Protein AF-A0A420DH86-F1 (afdb_monomer_lite)

Radius of gyration: 37.73 Å; chains: 1; bounding box: 94×90×72 Å

Organism: NCBI:txid74349

Secondary structure (DSSP, 8-state):
--HHHHHHHHHHHHHHHHHHHHHHHHHS----HHHHHHHHHHHHHHHHHHHHHHHTT--GGGHHHHHHHHHHHTPPP-TTSHHHHHHHHHHHHHHHHHHHHHHHHHTT--SSPPHHHHHHHHHHHHTS---------PPPPPPPPPPPPPPP-------

Foldseek 3Di:
DDPVLLVQLLVQLLVVLLVVLVVCVVPVPDDDPVVLVVVLVVLVVVLVVLVVCVVVVNLVVCPCSSVVSCVVVVHDDDCPDPVVSVSSVVRSVSVSVSSVVSSCVSVVHDPDDDVVVVVVVVVVVVPDDDPPPPPPPDDDDDDDDDDDDDDDDDDDDDD

Sequence (159 aa):
MPPEVMTQILINYARLDIEAADQLRARTGPRTREAAEVALTIEAAARASLRDSIFLCDMTPTLTPIRDTADRLGIALNEAEDDFALLTGKMIRLIIELSEEKVRRAKAIFTENQPYLSAALLENQASYPTPEVSLSTAPAPQPPIAPPAKRKHSRRTYR

Structure (mmCIF, N/CA/C/O backbone):
data_AF-A0A420DH86-F1
#
_entry.id   AF-A0A420DH86-F1
#
loop_
_atom_site.group_PDB
_atom_site.id
_atom_site.type_symbol
_atom_site.label_atom_id
_atom_site.label_alt_id
_atom_site.label_comp_id
_atom_site.label_asym_id
_atom_site.label_entity_id
_atom_site.label_seq_id
_atom_site.pdbx_PDB_ins_code
_atom_site.Cartn_x
_atom_site.Cartn_y
_atom_site.Cartn_z
_atom_site.occupancy
_atom_site.B_iso_or_equiv
_atom_site.auth_seq_id
_atom_site.auth_comp_id
_atom_site.auth_asym_id
_atom_site.auth_atom_id
_atom_site.pdbx_PDB_model_num
ATOM 1 N N . MET A 1 1 ? 9.288 0.422 -22.281 1.00 90.31 1 MET A N 1
ATOM 2 C CA . MET A 1 1 ? 7.978 0.027 -21.712 1.00 90.31 1 MET A CA 1
ATOM 3 C C . MET A 1 1 ? 6.939 1.134 -21.903 1.00 90.31 1 MET A C 1
ATOM 5 O O . MET A 1 1 ? 7.186 2.256 -21.478 1.00 90.31 1 MET A O 1
ATOM 9 N N . PRO A 1 2 ? 5.759 0.856 -22.490 1.00 91.69 2 PRO A N 1
ATOM 10 C CA . PRO A 1 2 ? 4.722 1.875 -22.677 1.00 91.69 2 PRO A CA 1
ATOM 11 C C . PRO A 1 2 ? 4.202 2.472 -21.348 1.00 91.69 2 PRO A C 1
ATOM 13 O O . PRO A 1 2 ? 4.036 1.727 -20.373 1.00 91.69 2 PRO A O 1
ATOM 16 N N . PRO A 1 3 ? 3.884 3.781 -21.282 1.00 92.75 3 PRO A N 1
ATOM 17 C CA . PRO A 1 3 ? 3.372 4.435 -20.071 1.00 92.75 3 PRO A CA 1
ATOM 18 C C . PRO A 1 3 ? 2.099 3.803 -19.488 1.00 92.75 3 PRO A C 1
ATOM 20 O O . PRO A 1 3 ? 1.899 3.799 -18.268 1.00 92.75 3 PRO A O 1
ATOM 23 N N . GLU A 1 4 ? 1.247 3.242 -20.342 1.00 95.06 4 GLU A N 1
ATOM 24 C CA . GLU A 1 4 ? 0.003 2.574 -19.964 1.00 95.06 4 GLU A CA 1
ATOM 25 C C . GLU A 1 4 ? 0.285 1.288 -19.181 1.00 95.06 4 GLU A C 1
ATOM 27 O O . GLU A 1 4 ? -0.377 1.022 -18.181 1.00 95.06 4 GLU A O 1
ATOM 32 N N . VAL A 1 5 ? 1.309 0.527 -19.584 1.00 95.62 5 VAL A N 1
ATOM 33 C CA . VAL A 1 5 ? 1.733 -0.715 -18.916 1.00 95.62 5 VAL A CA 1
ATOM 34 C C . VAL A 1 5 ? 2.253 -0.408 -17.512 1.00 95.62 5 VAL A C 1
ATOM 36 O O . VAL A 1 5 ? 1.819 -1.018 -16.536 1.00 95.62 5 VAL A O 1
ATOM 39 N N . MET A 1 6 ? 3.113 0.606 -17.387 1.00 96.94 6 MET A N 1
ATOM 40 C CA . MET A 1 6 ? 3.605 1.083 -16.091 1.00 96.94 6 MET A CA 1
ATOM 41 C C . MET A 1 6 ? 2.448 1.523 -15.180 1.00 96.94 6 MET A C 1
ATOM 43 O O . MET A 1 6 ? 2.409 1.168 -14.003 1.00 96.94 6 MET A O 1
ATOM 47 N N . THR A 1 7 ? 1.477 2.259 -15.728 1.00 97.75 7 THR A N 1
ATOM 48 C CA . THR A 1 7 ? 0.280 2.695 -14.991 1.00 97.75 7 THR A CA 1
ATOM 49 C C . THR A 1 7 ? -0.555 1.508 -14.515 1.00 97.75 7 THR A C 1
ATOM 51 O O . THR A 1 7 ? -0.989 1.489 -13.363 1.00 97.75 7 THR A O 1
ATOM 54 N N . GLN A 1 8 ? -0.750 0.495 -15.363 1.00 97.75 8 GLN A N 1
ATOM 55 C CA . GLN A 1 8 ? -1.472 -0.720 -14.992 1.00 97.75 8 GLN A CA 1
ATOM 56 C C . GLN A 1 8 ? -0.781 -1.463 -13.848 1.00 97.75 8 GLN A C 1
ATOM 58 O O . GLN A 1 8 ? -1.460 -1.841 -12.895 1.00 97.75 8 GLN A O 1
ATOM 63 N N . ILE A 1 9 ? 0.543 -1.630 -13.898 1.00 98.19 9 ILE A N 1
ATOM 64 C CA . ILE A 1 9 ? 1.306 -2.276 -12.819 1.00 98.19 9 ILE A CA 1
ATOM 65 C C . ILE A 1 9 ? 1.122 -1.505 -11.506 1.00 98.19 9 ILE A C 1
ATOM 67 O O . ILE A 1 9 ? 0.716 -2.084 -10.502 1.00 98.19 9 ILE A O 1
ATOM 71 N N . LEU A 1 10 ? 1.346 -0.189 -11.514 1.00 98.62 10 LEU A N 1
ATOM 72 C CA . LEU A 1 10 ? 1.265 0.641 -10.307 1.00 98.62 10 LEU A CA 1
ATOM 73 C C . LEU A 1 10 ? -0.144 0.637 -9.687 1.00 98.62 10 LEU A C 1
ATOM 75 O O . LEU A 1 10 ? -0.286 0.440 -8.481 1.00 98.62 10 LEU A O 1
ATOM 79 N N . ILE A 1 11 ? -1.197 0.799 -10.497 1.00 98.50 11 ILE A N 1
ATOM 80 C CA . ILE A 1 11 ? -2.585 0.798 -10.004 1.00 98.50 11 ILE A CA 1
ATOM 81 C C . ILE A 1 11 ? -2.976 -0.573 -9.449 1.00 98.50 11 ILE A C 1
ATOM 83 O O . ILE A 1 11 ? -3.619 -0.641 -8.400 1.00 98.50 11 ILE A O 1
ATOM 87 N N . ASN A 1 12 ? -2.620 -1.664 -10.133 1.00 98.50 12 ASN A N 1
ATOM 88 C CA . ASN A 1 12 ? -2.968 -3.003 -9.662 1.00 98.50 12 ASN A CA 1
ATOM 89 C C . ASN A 1 12 ? -2.224 -3.353 -8.375 1.00 98.50 12 ASN A C 1
ATOM 91 O O . ASN A 1 12 ? -2.857 -3.850 -7.448 1.00 98.50 12 ASN A O 1
ATOM 95 N N . TYR A 1 13 ? -0.934 -3.021 -8.274 1.00 98.62 13 TYR A N 1
ATOM 96 C CA . TYR A 1 13 ? -0.187 -3.191 -7.031 1.00 98.62 13 TYR A CA 1
ATOM 97 C C . TYR A 1 13 ? -0.847 -2.431 -5.870 1.00 98.62 13 TYR A C 1
ATOM 99 O O . TYR A 1 13 ? -1.126 -3.020 -4.829 1.00 98.62 13 TYR A O 1
ATOM 107 N N . ALA A 1 14 ? -1.182 -1.150 -6.071 1.00 98.44 14 ALA A N 1
ATOM 108 C CA . ALA A 1 14 ? -1.838 -0.330 -5.052 1.00 98.44 14 ALA A CA 1
ATOM 109 C C . ALA A 1 14 ? -3.177 -0.914 -4.584 1.00 98.44 14 ALA A C 1
ATOM 111 O O . ALA A 1 14 ? -3.438 -0.991 -3.384 1.00 98.44 14 ALA A O 1
ATOM 112 N N . ARG A 1 15 ? -4.021 -1.349 -5.527 1.00 97.75 15 ARG A N 1
ATOM 113 C CA . ARG A 1 15 ? -5.310 -1.979 -5.213 1.00 97.75 15 ARG A CA 1
ATOM 114 C C . ARG A 1 15 ? -5.125 -3.253 -4.397 1.00 97.75 15 ARG A C 1
ATOM 116 O O . ARG A 1 15 ? -5.788 -3.408 -3.376 1.00 97.75 15 ARG A O 1
ATOM 123 N N . LEU A 1 16 ? -4.210 -4.123 -4.828 1.00 97.38 16 LEU A N 1
ATOM 124 C CA . LEU A 1 16 ? -3.929 -5.386 -4.152 1.00 97.38 16 LEU A CA 1
ATOM 125 C C . LEU A 1 16 ? -3.377 -5.167 -2.737 1.00 97.38 16 LEU A C 1
ATOM 127 O O . LEU A 1 16 ? -3.825 -5.845 -1.818 1.00 97.38 16 LEU A O 1
ATOM 131 N N . ASP A 1 17 ? -2.453 -4.221 -2.537 1.00 97.69 17 ASP A N 1
ATOM 132 C CA . ASP A 1 17 ? -1.865 -3.947 -1.215 1.00 97.69 17 ASP A CA 1
ATOM 133 C C . ASP A 1 17 ? -2.912 -3.404 -0.226 1.00 97.69 17 ASP A C 1
ATOM 135 O O . ASP A 1 17 ? -3.008 -3.879 0.910 1.00 97.69 17 ASP A O 1
ATOM 139 N N . ILE A 1 18 ? -3.756 -2.461 -0.671 1.00 96.69 18 ILE A N 1
ATOM 140 C CA . ILE A 1 18 ? -4.847 -1.908 0.149 1.00 96.69 18 ILE A CA 1
ATOM 141 C C . ILE A 1 18 ? -5.845 -3.006 0.517 1.00 96.69 18 ILE A C 1
ATOM 143 O O . ILE A 1 18 ? -6.164 -3.175 1.697 1.00 96.69 18 ILE A O 1
ATOM 147 N N . GLU A 1 19 ? -6.314 -3.770 -0.473 1.00 96.12 19 GLU A N 1
ATOM 148 C CA . GLU A 1 19 ? -7.284 -4.840 -0.253 1.00 96.12 19 GLU A CA 1
ATOM 149 C C . GLU A 1 19 ? -6.721 -5.915 0.680 1.00 96.12 19 GLU A C 1
ATOM 151 O O . GLU A 1 19 ? -7.395 -6.325 1.625 1.00 96.12 19 GLU A O 1
ATOM 156 N N . ALA A 1 20 ? -5.470 -6.335 0.479 1.00 96.62 20 ALA A N 1
ATOM 157 C CA . ALA A 1 20 ? -4.818 -7.315 1.338 1.00 96.62 20 ALA A CA 1
ATOM 158 C C . ALA A 1 20 ? -4.720 -6.823 2.789 1.00 96.62 20 ALA A C 1
ATOM 160 O O . ALA A 1 20 ? -5.029 -7.575 3.718 1.00 96.62 20 ALA A O 1
ATOM 161 N N . ALA A 1 21 ? -4.346 -5.558 3.003 1.00 96.06 21 ALA A N 1
ATOM 162 C CA . ALA A 1 21 ? -4.270 -4.971 4.337 1.00 96.06 21 ALA A CA 1
ATOM 163 C C . ALA A 1 21 ? -5.649 -4.874 5.016 1.00 96.06 21 ALA A C 1
ATOM 165 O O . ALA A 1 21 ? -5.770 -5.159 6.214 1.00 96.06 21 ALA A O 1
ATOM 166 N N . ASP A 1 22 ? -6.691 -4.500 4.269 1.00 95.19 22 ASP A N 1
ATOM 167 C CA . ASP A 1 22 ? -8.071 -4.452 4.762 1.00 95.19 22 ASP A CA 1
ATOM 168 C C . ASP A 1 22 ? -8.600 -5.852 5.105 1.00 95.19 22 ASP A C 1
ATOM 170 O O . ASP A 1 22 ? -9.126 -6.068 6.201 1.00 95.19 22 ASP A O 1
ATOM 174 N N . GLN A 1 23 ? -8.376 -6.835 4.231 1.00 96.62 23 GLN A N 1
ATOM 175 C CA . GLN A 1 23 ? -8.754 -8.232 4.458 1.00 96.62 23 GLN A CA 1
ATOM 176 C C . GLN A 1 23 ? -8.031 -8.829 5.665 1.00 96.62 23 GLN A C 1
ATOM 178 O O . GLN A 1 23 ? -8.650 -9.507 6.489 1.00 96.62 23 GLN A O 1
ATOM 183 N N . LEU A 1 24 ? -6.733 -8.557 5.814 1.00 95.31 24 LEU A N 1
ATOM 184 C CA . LEU A 1 24 ? -5.968 -9.008 6.970 1.00 95.31 24 LEU A CA 1
ATOM 185 C C . LEU A 1 24 ? -6.563 -8.435 8.260 1.00 95.31 24 LEU A C 1
ATOM 187 O O . LEU A 1 24 ? -6.816 -9.189 9.200 1.00 95.31 24 LEU A O 1
ATOM 191 N N . ARG A 1 25 ? -6.852 -7.127 8.307 1.00 92.94 25 ARG A N 1
ATOM 192 C CA . ARG A 1 25 ? -7.493 -6.496 9.474 1.00 92.94 25 ARG A CA 1
ATOM 193 C C . ARG A 1 25 ? -8.840 -7.133 9.809 1.00 92.94 25 ARG A C 1
ATOM 195 O O . ARG A 1 25 ? -9.065 -7.447 10.973 1.00 92.94 25 ARG A O 1
ATOM 202 N N . ALA A 1 26 ? -9.685 -7.372 8.808 1.00 93.44 26 ALA A N 1
ATOM 203 C CA . ALA A 1 26 ? -11.002 -7.977 8.998 1.00 93.44 26 ALA A CA 1
ATOM 204 C C . ALA A 1 26 ? -10.936 -9.407 9.569 1.00 93.44 26 ALA A C 1
ATOM 206 O O . ALA A 1 26 ? -11.842 -9.828 10.284 1.00 93.44 26 ALA A O 1
ATOM 207 N N . ARG A 1 27 ? -9.861 -10.154 9.278 1.00 96.06 27 ARG A N 1
ATOM 208 C CA . ARG A 1 27 ? -9.714 -11.572 9.652 1.00 96.06 27 ARG A CA 1
ATOM 209 C C . ARG A 1 27 ? -8.870 -11.823 10.906 1.00 96.06 27 ARG A C 1
ATOM 211 O O . ARG A 1 27 ? -8.968 -12.900 11.479 1.00 96.06 27 ARG A O 1
ATOM 218 N N . THR A 1 28 ? -8.047 -10.863 11.342 1.00 90.69 28 THR A N 1
ATOM 219 C CA . THR A 1 28 ? -7.047 -11.069 12.422 1.00 90.69 28 THR A CA 1
ATOM 220 C C . THR A 1 28 ? -7.654 -11.167 13.836 1.00 90.69 28 THR A C 1
ATOM 222 O O . THR A 1 28 ? -6.950 -11.501 14.783 1.00 90.69 28 THR A O 1
ATOM 225 N N . GLY A 1 29 ? -8.952 -10.916 14.017 1.00 90.94 29 GLY A N 1
ATOM 226 C CA . GLY A 1 29 ? -9.565 -10.862 15.349 1.00 90.94 29 GLY A CA 1
ATOM 227 C C . GLY A 1 29 ? -9.077 -9.670 16.197 1.00 90.94 29 GLY A C 1
ATOM 228 O O . GLY A 1 29 ? -8.318 -8.821 15.713 1.00 90.94 29 GLY A O 1
ATOM 229 N N . PRO A 1 30 ? -9.544 -9.546 17.454 1.00 94.06 30 PRO A N 1
ATOM 230 C CA . PRO A 1 30 ? -9.229 -8.399 18.304 1.00 94.06 30 PRO A CA 1
ATOM 231 C C . PRO A 1 30 ? -7.740 -8.322 18.662 1.00 94.06 30 PRO A C 1
ATOM 233 O O . PRO A 1 30 ? -7.133 -9.316 19.054 1.00 94.06 30 PRO A O 1
ATOM 236 N N . ARG A 1 31 ? -7.164 -7.117 18.593 1.00 93.38 31 ARG A N 1
ATOM 237 C CA . ARG A 1 31 ? -5.795 -6.832 19.052 1.00 93.38 31 ARG A CA 1
ATOM 238 C C . ARG A 1 31 ? -5.828 -6.074 20.372 1.00 93.38 31 ARG A C 1
ATOM 240 O O . ARG A 1 31 ? -6.735 -5.277 20.611 1.00 93.38 31 ARG A O 1
ATOM 247 N N . THR A 1 32 ? -4.804 -6.267 21.199 1.00 96.56 32 THR A N 1
ATOM 248 C CA . THR A 1 32 ? -4.543 -5.355 22.318 1.00 96.56 32 THR A CA 1
ATOM 249 C C . THR A 1 32 ? -4.118 -3.985 21.783 1.00 96.56 32 THR A C 1
ATOM 251 O O . THR A 1 32 ? -3.637 -3.869 20.650 1.00 96.56 32 THR A O 1
ATOM 254 N N . ARG A 1 33 ? -4.274 -2.934 22.599 1.00 96.19 33 ARG A N 1
ATOM 255 C CA . ARG A 1 33 ? -3.783 -1.591 22.245 1.00 96.19 33 ARG A CA 1
ATOM 256 C C . ARG A 1 33 ? -2.284 -1.613 21.940 1.00 96.19 33 ARG A C 1
ATOM 258 O O . ARG A 1 33 ? -1.878 -1.099 20.906 1.00 96.19 33 ARG A O 1
ATOM 265 N N . GLU A 1 34 ? -1.502 -2.267 22.792 1.00 97.75 34 GLU A N 1
ATOM 266 C CA . GLU A 1 34 ? -0.055 -2.411 22.617 1.00 97.75 34 GLU A CA 1
ATOM 267 C C . GLU A 1 34 ? 0.293 -3.065 21.271 1.00 97.75 34 GLU A C 1
ATOM 269 O O . GLU A 1 34 ? 1.094 -2.529 20.512 1.00 97.75 34 GLU A O 1
ATOM 274 N N . ALA A 1 35 ? -0.374 -4.165 20.902 1.00 95.94 35 ALA A N 1
ATOM 275 C CA . ALA A 1 35 ? -0.135 -4.825 19.618 1.00 95.94 35 ALA A CA 1
ATOM 276 C C . ALA A 1 35 ? -0.490 -3.929 18.415 1.00 95.94 35 ALA A C 1
ATOM 278 O O . ALA A 1 35 ? 0.176 -3.978 17.379 1.00 95.94 35 ALA A O 1
ATOM 279 N N . ALA A 1 36 ? -1.530 -3.097 18.535 1.00 95.44 36 ALA A N 1
ATOM 280 C CA . ALA A 1 36 ? -1.882 -2.130 17.500 1.00 95.44 36 ALA A CA 1
ATOM 281 C C . ALA A 1 36 ? -0.827 -1.015 17.369 1.00 95.44 36 ALA A C 1
ATOM 283 O O . ALA A 1 36 ? -0.459 -0.655 16.253 1.00 95.44 36 ALA A O 1
ATOM 284 N N . GLU A 1 37 ? -0.308 -0.503 18.486 1.00 97.25 37 GLU A N 1
ATOM 285 C CA . GLU A 1 37 ? 0.745 0.521 18.511 1.00 97.25 37 GLU A CA 1
ATOM 286 C C . GLU A 1 37 ? 2.077 -0.012 17.967 1.00 97.25 37 GLU A C 1
ATOM 288 O O . GLU A 1 37 ? 2.714 0.651 17.148 1.00 97.25 37 GLU A O 1
ATOM 293 N N . VAL A 1 38 ? 2.460 -1.241 18.326 1.00 97.50 38 VAL A N 1
ATOM 294 C CA . VAL A 1 38 ? 3.643 -1.915 17.767 1.00 97.50 38 VAL A CA 1
ATOM 295 C C . VAL A 1 38 ? 3.533 -2.041 16.249 1.00 97.50 38 VAL A C 1
ATOM 297 O O . VAL A 1 38 ? 4.486 -1.716 15.542 1.00 97.50 38 VAL A O 1
ATOM 300 N N . ALA A 1 39 ? 2.369 -2.435 15.722 1.00 95.06 39 ALA A N 1
ATOM 301 C CA . ALA A 1 39 ? 2.163 -2.520 14.277 1.00 95.06 39 ALA A CA 1
ATOM 302 C C . ALA A 1 39 ? 2.353 -1.161 13.574 1.00 95.06 39 ALA A C 1
ATOM 304 O O . ALA A 1 39 ? 2.939 -1.106 12.494 1.00 95.06 39 ALA A O 1
ATOM 305 N N . LEU A 1 40 ? 1.917 -0.055 14.192 1.00 96.94 40 LEU A N 1
ATOM 306 C CA . LEU A 1 40 ? 2.147 1.292 13.656 1.00 96.94 40 LEU A CA 1
ATOM 307 C C . LEU A 1 40 ? 3.631 1.683 13.676 1.00 96.94 40 LEU A C 1
ATOM 309 O O . LEU A 1 40 ? 4.103 2.318 12.733 1.00 96.94 40 LEU A O 1
ATOM 313 N N . THR A 1 41 ? 4.364 1.298 14.721 1.00 98.12 41 THR A N 1
ATOM 314 C CA . THR A 1 41 ? 5.812 1.535 14.829 1.00 98.12 41 THR A CA 1
ATOM 315 C C . THR A 1 41 ? 6.589 0.749 13.774 1.00 98.12 41 THR A C 1
ATOM 317 O O . THR A 1 41 ? 7.471 1.313 13.127 1.00 98.12 41 THR A O 1
ATOM 320 N N . ILE A 1 42 ? 6.229 -0.519 13.542 1.00 97.38 42 ILE A N 1
ATOM 321 C CA . ILE A 1 42 ? 6.819 -1.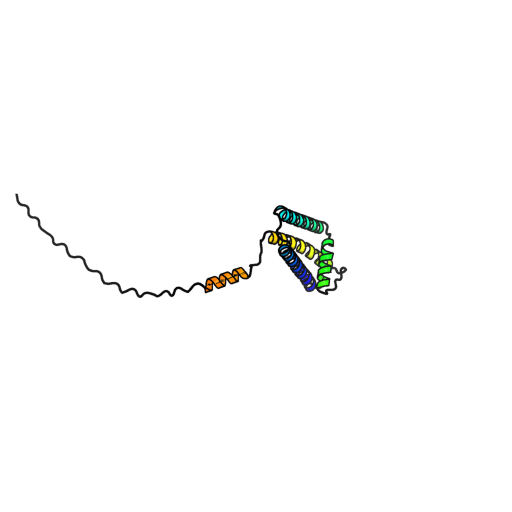352 12.480 1.00 97.38 42 ILE A CA 1
ATOM 322 C C . ILE A 1 42 ? 6.598 -0.700 11.112 1.00 97.38 42 ILE A C 1
ATOM 324 O O . ILE A 1 42 ? 7.541 -0.544 10.342 1.00 97.38 42 ILE A O 1
ATOM 328 N N . GLU A 1 43 ? 5.373 -0.258 10.828 1.00 97.25 43 GLU A N 1
ATOM 329 C CA . GLU A 1 43 ? 5.042 0.392 9.558 1.00 97.25 43 GLU A CA 1
ATOM 330 C C . GLU A 1 43 ? 5.818 1.713 9.371 1.00 97.25 43 GLU A C 1
ATOM 332 O O . GLU A 1 43 ? 6.291 2.022 8.277 1.00 97.25 43 GLU A O 1
ATOM 337 N N . ALA A 1 44 ? 6.015 2.488 10.445 1.00 98.19 44 ALA A N 1
ATOM 338 C CA . ALA A 1 44 ? 6.832 3.700 10.407 1.00 98.19 44 ALA A CA 1
ATOM 339 C C . ALA A 1 44 ? 8.318 3.404 10.134 1.00 98.19 44 ALA A C 1
ATOM 341 O O . ALA A 1 44 ? 8.932 4.106 9.328 1.00 98.19 44 ALA A O 1
ATOM 342 N N . ALA A 1 45 ? 8.876 2.362 10.757 1.00 98.31 45 ALA A N 1
ATOM 343 C CA . ALA A 1 45 ? 10.247 1.920 10.516 1.00 98.31 45 ALA A CA 1
ATOM 344 C C . ALA A 1 45 ? 10.438 1.413 9.075 1.00 98.31 45 ALA A C 1
ATOM 346 O O . ALA A 1 45 ? 11.417 1.774 8.424 1.00 98.31 45 ALA A O 1
ATOM 347 N N . ALA A 1 46 ? 9.470 0.662 8.540 1.00 97.00 46 ALA A N 1
ATOM 348 C CA . ALA A 1 46 ? 9.485 0.215 7.148 1.00 97.00 46 ALA A CA 1
ATOM 349 C C . ALA A 1 46 ? 9.523 1.403 6.168 1.00 97.00 46 ALA A C 1
ATOM 351 O O . ALA A 1 46 ? 10.348 1.424 5.256 1.00 97.00 46 ALA A O 1
ATOM 352 N N . ARG A 1 47 ? 8.706 2.447 6.386 1.00 97.69 47 ARG A N 1
ATOM 353 C CA . ARG A 1 47 ? 8.786 3.677 5.570 1.00 97.69 47 ARG A CA 1
ATOM 354 C C . ARG A 1 47 ? 10.118 4.391 5.682 1.00 97.69 47 ARG A C 1
ATOM 356 O O . ARG A 1 47 ? 10.580 4.925 4.679 1.00 97.69 47 ARG A O 1
ATOM 363 N N . ALA A 1 48 ? 10.695 4.465 6.881 1.00 98.38 48 ALA A N 1
ATOM 364 C CA . ALA A 1 48 ? 12.001 5.088 7.066 1.00 98.38 48 ALA A CA 1
ATOM 365 C C . ALA A 1 48 ? 13.055 4.362 6.217 1.00 98.38 48 ALA A C 1
ATOM 367 O O . ALA A 1 48 ? 13.730 5.006 5.422 1.00 98.38 48 ALA A O 1
ATOM 368 N N . SER A 1 49 ? 13.069 3.026 6.258 1.00 98.25 49 SER A N 1
ATOM 369 C CA . SER A 1 49 ? 13.955 2.214 5.417 1.00 98.25 49 SER A CA 1
ATOM 370 C C . SER A 1 49 ? 13.745 2.457 3.918 1.00 98.25 49 SER A C 1
ATOM 372 O O . SER A 1 49 ? 14.720 2.553 3.183 1.00 98.25 49 SER A O 1
ATOM 374 N N . LEU A 1 50 ? 12.501 2.592 3.444 1.00 98.06 50 LEU A N 1
ATOM 375 C CA . LEU A 1 50 ? 12.230 2.893 2.030 1.00 98.06 50 LEU A CA 1
ATOM 376 C C . LEU A 1 50 ? 12.706 4.296 1.627 1.00 98.06 50 LEU A C 1
ATOM 378 O O . LEU A 1 50 ? 13.171 4.496 0.506 1.00 98.06 50 LEU A O 1
ATOM 382 N N . ARG A 1 51 ? 12.600 5.278 2.529 1.00 98.38 51 ARG A N 1
ATOM 383 C CA . ARG A 1 51 ? 13.131 6.631 2.303 1.00 98.38 51 ARG A CA 1
ATOM 384 C C . ARG A 1 51 ? 14.656 6.622 2.232 1.00 98.38 51 ARG A C 1
ATOM 386 O O . ARG A 1 51 ? 15.207 7.296 1.365 1.00 98.38 51 ARG A O 1
ATOM 393 N N . ASP A 1 52 ? 15.310 5.823 3.069 1.00 98.50 52 ASP A N 1
ATOM 394 C CA . ASP A 1 52 ? 16.759 5.625 3.013 1.00 98.50 52 ASP A CA 1
ATOM 395 C C . ASP A 1 52 ? 17.177 4.952 1.699 1.00 98.50 52 ASP A C 1
ATOM 397 O O . ASP A 1 52 ? 18.122 5.400 1.055 1.00 98.50 52 ASP A O 1
ATOM 401 N N . SER A 1 53 ? 16.427 3.950 1.230 1.00 98.12 53 SER A N 1
ATOM 402 C CA . SER A 1 53 ? 16.643 3.340 -0.088 1.00 98.12 53 SER A CA 1
ATOM 403 C C . SER A 1 53 ? 16.560 4.372 -1.222 1.00 98.12 53 SER A C 1
ATOM 405 O O . SER A 1 53 ? 17.450 4.421 -2.067 1.00 98.12 53 SER A O 1
ATOM 407 N N . ILE A 1 54 ? 15.571 5.280 -1.204 1.00 97.38 54 ILE A N 1
ATOM 408 C CA . ILE A 1 54 ? 15.515 6.399 -2.166 1.00 97.38 54 ILE A CA 1
ATOM 409 C C . ILE A 1 54 ? 16.758 7.288 -2.054 1.00 97.38 54 ILE A C 1
ATOM 411 O O . ILE A 1 54 ? 17.338 7.645 -3.079 1.00 97.38 54 ILE A O 1
ATOM 415 N N . PHE A 1 55 ? 17.162 7.654 -0.834 1.00 97.81 55 PHE A N 1
ATOM 416 C CA . PHE A 1 55 ? 18.326 8.510 -0.592 1.00 97.81 55 PHE A CA 1
ATOM 417 C C . PHE A 1 55 ? 19.627 7.894 -1.128 1.00 97.81 55 PHE A C 1
ATOM 419 O O . PHE A 1 55 ? 20.473 8.609 -1.661 1.00 97.81 55 PHE A O 1
ATOM 426 N N . LEU A 1 56 ? 19.762 6.571 -1.037 1.00 98.06 56 LEU A N 1
ATOM 427 C CA . LEU A 1 56 ? 20.910 5.812 -1.532 1.00 98.06 56 LEU A CA 1
ATOM 428 C C . LEU A 1 56 ? 20.782 5.388 -3.004 1.00 98.06 56 LEU A C 1
ATOM 430 O O . LEU A 1 56 ? 21.645 4.668 -3.503 1.00 98.06 56 LEU A O 1
ATOM 434 N N . CYS A 1 57 ? 19.724 5.818 -3.701 1.00 96.38 57 CYS A N 1
ATOM 435 C CA . CYS A 1 57 ? 19.384 5.374 -5.056 1.00 96.38 57 CYS A CA 1
ATOM 436 C C . CYS A 1 57 ? 19.238 3.843 -5.190 1.00 96.38 57 CYS A C 1
ATOM 438 O O . CYS A 1 57 ? 19.361 3.297 -6.286 1.00 96.38 57 CYS A O 1
ATOM 440 N N . ASP A 1 58 ? 18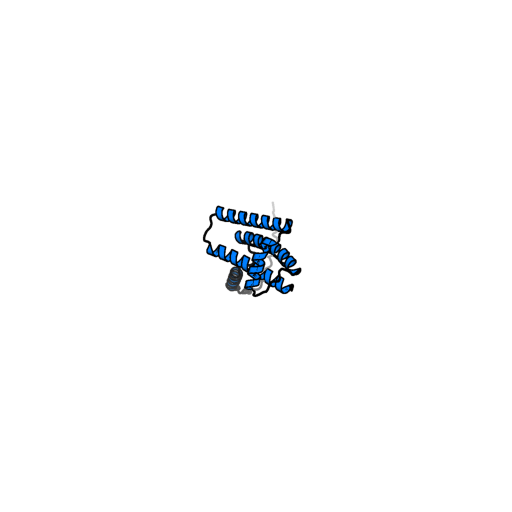.950 3.150 -4.090 1.00 97.25 58 ASP A N 1
ATOM 441 C CA . ASP A 1 58 ? 18.689 1.719 -4.063 1.00 97.25 58 ASP A CA 1
ATOM 442 C C . ASP A 1 58 ? 17.206 1.457 -4.351 1.00 97.25 58 ASP A C 1
ATOM 444 O O . ASP A 1 58 ? 16.324 1.747 -3.545 1.00 97.25 58 ASP A O 1
ATOM 448 N N . MET A 1 59 ? 16.927 0.896 -5.526 1.00 96.69 59 MET A N 1
ATOM 449 C CA . MET A 1 59 ? 15.567 0.561 -5.955 1.00 96.69 59 MET A CA 1
ATOM 450 C C . MET A 1 59 ? 15.234 -0.926 -5.782 1.00 96.69 59 MET A C 1
ATOM 452 O O . MET A 1 59 ? 14.134 -1.355 -6.147 1.00 96.69 59 MET A O 1
ATOM 456 N N . THR A 1 60 ? 16.141 -1.722 -5.206 1.00 97.25 60 THR A N 1
ATOM 457 C CA . THR A 1 60 ? 15.945 -3.166 -5.012 1.00 97.25 60 THR A CA 1
ATOM 458 C C . THR A 1 60 ? 14.662 -3.542 -4.257 1.00 97.25 60 THR A C 1
ATOM 460 O O . THR A 1 60 ? 14.050 -4.538 -4.659 1.00 97.25 60 THR A O 1
ATOM 463 N N . PRO A 1 61 ? 14.139 -2.756 -3.281 1.00 97.62 61 PRO A N 1
ATOM 464 C CA . PRO A 1 61 ? 12.886 -3.097 -2.599 1.00 97.62 61 PRO A CA 1
ATOM 465 C C . PRO A 1 61 ? 11.658 -3.153 -3.520 1.00 97.62 61 PRO A C 1
ATOM 467 O O . PRO A 1 61 ? 10.624 -3.696 -3.142 1.00 97.62 61 PRO A O 1
ATOM 470 N N . THR A 1 62 ? 11.749 -2.586 -4.726 1.00 98.19 62 THR A N 1
ATOM 471 C CA . THR A 1 62 ? 10.631 -2.521 -5.678 1.00 98.19 62 THR A CA 1
ATOM 472 C C . THR A 1 62 ? 10.568 -3.694 -6.645 1.00 98.19 62 THR A C 1
ATOM 474 O O . THR A 1 62 ? 9.521 -3.913 -7.253 1.00 98.19 62 THR A O 1
ATOM 477 N N . LEU A 1 63 ? 11.654 -4.464 -6.780 1.00 97.88 63 LEU A N 1
ATOM 478 C CA . LEU A 1 63 ? 11.769 -5.489 -7.819 1.00 97.88 63 LEU A CA 1
ATOM 479 C C . LEU A 1 63 ? 10.730 -6.596 -7.638 1.00 97.88 63 LEU A C 1
ATOM 481 O O . LEU A 1 63 ? 10.022 -6.923 -8.586 1.00 97.88 63 LEU A O 1
ATOM 485 N N . THR A 1 64 ? 10.597 -7.133 -6.424 1.00 97.81 64 THR A N 1
ATOM 486 C CA . THR A 1 64 ? 9.603 -8.177 -6.131 1.00 97.81 64 THR A CA 1
ATOM 487 C C . THR A 1 64 ? 8.167 -7.673 -6.329 1.00 97.81 64 THR A C 1
ATOM 489 O O . THR A 1 64 ? 7.453 -8.293 -7.112 1.00 97.81 64 THR A O 1
ATOM 492 N N . PRO A 1 65 ? 7.743 -6.522 -5.756 1.00 97.94 65 PRO A N 1
ATOM 493 C CA . PRO A 1 65 ? 6.442 -5.918 -6.060 1.00 97.94 65 PRO A CA 1
ATOM 494 C C . PRO A 1 65 ? 6.123 -5.793 -7.554 1.00 97.94 65 PRO A C 1
ATOM 496 O O . PRO A 1 65 ? 5.012 -6.108 -7.983 1.00 97.94 65 PRO A O 1
ATOM 499 N N . ILE A 1 66 ? 7.090 -5.335 -8.353 1.00 98.31 66 ILE A N 1
ATOM 500 C CA . ILE A 1 66 ? 6.917 -5.138 -9.794 1.00 98.31 66 ILE A CA 1
ATOM 501 C C . ILE A 1 66 ? 6.763 -6.478 -10.515 1.00 98.31 66 ILE A C 1
ATOM 503 O O . ILE A 1 66 ? 5.814 -6.632 -11.282 1.00 98.31 66 ILE A O 1
ATOM 507 N N . ARG A 1 67 ? 7.660 -7.435 -10.250 1.00 98.12 67 ARG A N 1
ATOM 508 C CA . ARG A 1 67 ? 7.646 -8.769 -10.868 1.00 98.12 67 ARG A CA 1
ATOM 509 C C . ARG A 1 67 ? 6.355 -9.510 -10.549 1.00 98.12 67 ARG A C 1
ATOM 511 O O . ARG A 1 67 ? 5.624 -9.863 -11.466 1.00 98.12 67 ARG A O 1
ATOM 518 N N . ASP A 1 68 ? 6.007 -9.611 -9.268 1.00 98.19 68 ASP A N 1
ATOM 519 C CA . ASP A 1 68 ? 4.805 -10.318 -8.821 1.00 98.19 68 ASP A CA 1
ATOM 520 C C . ASP A 1 68 ? 3.527 -9.711 -9.420 1.00 98.19 68 ASP A C 1
ATOM 522 O O . ASP A 1 68 ? 2.572 -10.422 -9.739 1.00 98.19 68 ASP A O 1
ATOM 526 N N . THR A 1 69 ? 3.486 -8.384 -9.574 1.00 98.25 69 THR A N 1
ATOM 527 C CA . THR A 1 69 ? 2.335 -7.701 -10.177 1.00 98.25 69 THR A CA 1
ATOM 528 C C . THR A 1 69 ? 2.280 -7.920 -11.685 1.00 98.25 69 THR A C 1
ATOM 530 O O . THR A 1 69 ? 1.205 -8.185 -12.220 1.00 98.25 69 THR A O 1
ATOM 533 N N . ALA A 1 70 ? 3.414 -7.826 -12.380 1.00 97.62 70 ALA A N 1
ATOM 534 C CA . ALA A 1 70 ? 3.476 -8.058 -13.817 1.00 97.62 70 ALA A CA 1
ATOM 535 C C . ALA A 1 70 ? 3.116 -9.506 -14.173 1.00 97.62 70 ALA A C 1
ATOM 537 O O . ALA A 1 70 ? 2.301 -9.717 -15.072 1.00 97.62 70 ALA A O 1
ATOM 538 N N . ASP A 1 71 ? 3.609 -10.477 -13.402 1.00 97.88 71 ASP A N 1
ATOM 539 C CA . ASP A 1 71 ? 3.282 -11.896 -13.558 1.00 97.88 71 ASP A CA 1
ATOM 540 C C . ASP A 1 71 ? 1.773 -12.141 -13.422 1.00 97.88 71 ASP A C 1
ATOM 542 O O . ASP A 1 71 ? 1.167 -12.816 -14.255 1.00 97.88 71 ASP A O 1
ATOM 546 N N . ARG A 1 72 ? 1.120 -11.524 -12.425 1.00 97.06 72 ARG A N 1
ATOM 547 C CA . ARG A 1 72 ? -0.345 -11.607 -12.244 1.00 97.06 72 ARG A CA 1
ATOM 548 C C . ARG A 1 72 ? -1.134 -10.996 -13.400 1.00 97.06 72 ARG A C 1
ATOM 550 O O . ARG A 1 72 ? -2.254 -11.429 -13.660 1.00 97.06 72 ARG A O 1
ATOM 557 N N . LEU A 1 73 ? -0.576 -9.986 -14.061 1.00 97.00 73 LEU A N 1
ATOM 558 C CA . LEU A 1 73 ? -1.189 -9.314 -15.206 1.00 97.00 73 LEU A CA 1
ATOM 559 C C . LEU A 1 73 ? -0.832 -9.973 -16.548 1.00 97.00 73 LEU A C 1
ATOM 561 O O . LEU A 1 73 ? -1.364 -9.560 -17.576 1.00 97.00 73 LEU A O 1
ATOM 565 N N . GLY A 1 74 ? 0.052 -10.978 -16.559 1.00 97.44 74 GLY A N 1
ATOM 566 C CA . GLY A 1 74 ? 0.565 -11.584 -17.790 1.00 97.44 74 GLY A CA 1
ATOM 567 C C . GLY A 1 74 ? 1.434 -10.631 -18.618 1.00 97.44 74 GLY A C 1
ATOM 568 O O . GLY A 1 74 ? 1.485 -10.750 -19.842 1.00 97.44 74 GLY A O 1
ATOM 569 N N . ILE A 1 75 ? 2.088 -9.661 -17.972 1.00 96.38 75 ILE A N 1
ATOM 570 C CA . ILE A 1 75 ? 2.948 -8.663 -18.615 1.00 96.38 75 ILE A CA 1
ATOM 571 C C . ILE A 1 75 ? 4.394 -9.156 -18.569 1.00 96.38 75 ILE A C 1
ATOM 573 O O . ILE A 1 75 ? 4.964 -9.328 -17.495 1.00 96.38 75 ILE A O 1
ATOM 577 N N . ALA A 1 76 ? 5.017 -9.320 -19.735 1.00 94.44 76 ALA A N 1
ATOM 578 C CA . ALA A 1 76 ? 6.448 -9.588 -19.812 1.00 94.44 76 ALA A CA 1
ATOM 579 C C . ALA A 1 76 ? 7.245 -8.313 -19.490 1.00 94.44 76 ALA A C 1
ATOM 581 O O . ALA A 1 76 ? 7.061 -7.277 -20.134 1.00 94.44 76 ALA A O 1
ATOM 582 N N . LEU A 1 77 ? 8.138 -8.396 -18.505 1.00 94.62 77 LEU A N 1
ATOM 583 C CA . LEU A 1 77 ? 9.042 -7.309 -18.139 1.00 94.62 77 LEU A CA 1
ATOM 584 C C . LEU A 1 77 ? 10.405 -7.496 -18.799 1.00 94.62 77 LEU A C 1
ATOM 586 O O . LEU A 1 77 ? 10.984 -8.579 -18.760 1.00 94.62 77 LEU A O 1
ATOM 590 N N . ASN A 1 78 ? 10.941 -6.410 -19.346 1.00 94.00 78 ASN A N 1
ATOM 591 C CA . ASN A 1 78 ? 12.331 -6.327 -19.763 1.00 94.00 78 ASN A CA 1
ATOM 592 C C . ASN A 1 78 ? 13.063 -5.349 -18.841 1.00 94.00 78 ASN A C 1
ATOM 594 O O . ASN A 1 78 ? 12.945 -4.133 -18.979 1.00 94.00 78 ASN A O 1
ATOM 598 N N . GLU A 1 79 ? 13.800 -5.890 -17.875 1.00 93.69 79 GLU A N 1
ATOM 599 C CA . GLU A 1 79 ? 14.483 -5.094 -16.847 1.00 93.69 79 GLU A CA 1
ATOM 600 C C . GLU A 1 79 ? 15.704 -4.329 -17.377 1.00 93.69 79 GLU A C 1
ATOM 602 O O . GLU A 1 79 ? 16.226 -3.459 -16.688 1.00 93.69 79 GLU A O 1
ATOM 607 N N . ALA A 1 80 ? 16.152 -4.637 -18.599 1.00 93.44 80 ALA A N 1
ATOM 608 C CA . ALA A 1 80 ? 17.252 -3.938 -19.255 1.00 93.44 80 ALA A CA 1
ATOM 609 C C . ALA A 1 80 ? 16.812 -2.644 -19.969 1.00 93.44 80 ALA A C 1
ATOM 611 O O . ALA A 1 80 ? 17.659 -1.935 -20.506 1.00 93.44 80 ALA A O 1
ATOM 612 N N . GLU A 1 81 ? 15.511 -2.341 -20.018 1.00 92.19 81 GLU A N 1
ATOM 613 C CA . GLU A 1 81 ? 15.002 -1.107 -20.629 1.00 92.19 81 GLU A CA 1
ATOM 614 C C . GLU A 1 81 ? 15.157 0.097 -19.697 1.00 92.19 81 GLU A C 1
ATOM 616 O O . GLU A 1 81 ? 14.861 0.011 -18.506 1.00 92.19 81 GLU A O 1
ATOM 621 N N . ASP A 1 82 ? 15.494 1.259 -20.260 1.00 88.94 82 ASP A N 1
ATOM 622 C CA . ASP A 1 82 ? 15.614 2.516 -19.506 1.00 88.94 82 ASP A CA 1
ATOM 623 C C . ASP A 1 82 ? 14.321 2.875 -18.745 1.00 88.94 82 ASP A C 1
ATOM 625 O O . ASP A 1 82 ? 14.356 3.368 -17.614 1.00 88.94 82 ASP A O 1
ATOM 629 N N . ASP A 1 83 ? 13.156 2.555 -19.319 1.00 94.19 83 ASP A N 1
ATOM 630 C CA . ASP A 1 83 ? 11.852 2.792 -18.688 1.00 94.19 83 ASP A CA 1
ATOM 631 C C . ASP A 1 83 ? 11.634 1.953 -17.417 1.00 94.19 83 ASP A C 1
ATOM 633 O O . ASP A 1 8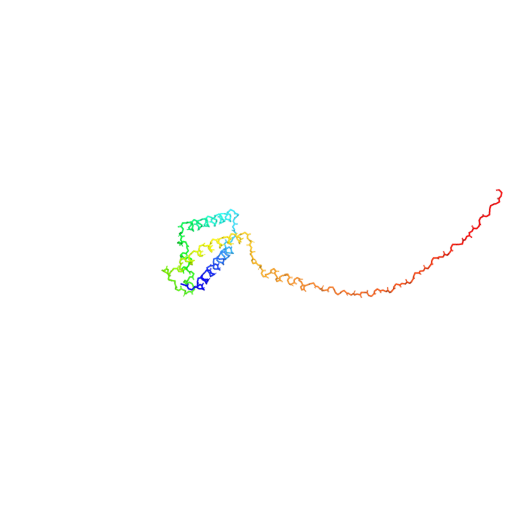3 ? 10.818 2.319 -16.565 1.00 94.19 83 ASP A O 1
ATOM 637 N N . PHE A 1 84 ? 12.356 0.838 -17.249 1.00 95.75 84 PHE A N 1
ATOM 638 C CA . PHE A 1 84 ? 12.262 0.016 -16.043 1.00 95.75 84 PHE A CA 1
ATOM 639 C C . PHE A 1 84 ? 12.773 0.775 -14.813 1.00 95.75 84 PHE A C 1
ATOM 641 O O . PHE A 1 84 ? 12.150 0.723 -13.751 1.00 95.75 84 PHE A O 1
ATOM 648 N N . ALA A 1 85 ? 13.837 1.572 -14.963 1.00 94.62 85 ALA A N 1
ATOM 649 C CA . ALA A 1 85 ? 14.337 2.439 -13.896 1.00 94.62 85 ALA A CA 1
ATOM 650 C C . ALA A 1 85 ? 13.315 3.525 -13.497 1.00 94.62 85 ALA A C 1
ATOM 652 O O . ALA A 1 85 ? 13.201 3.892 -12.325 1.00 94.62 85 ALA A O 1
ATOM 653 N N . LEU A 1 86 ? 12.518 4.017 -14.451 1.00 95.56 86 LEU A N 1
ATOM 654 C CA . LEU A 1 86 ? 11.425 4.948 -14.155 1.00 95.56 86 LEU A CA 1
ATOM 655 C C . LEU A 1 86 ? 10.283 4.263 -13.392 1.00 95.56 86 LEU A C 1
ATOM 657 O O . LEU A 1 86 ? 9.725 4.856 -12.464 1.00 95.56 86 LEU A O 1
ATOM 661 N N . LEU A 1 87 ? 9.940 3.023 -13.755 1.00 97.56 87 LEU A N 1
ATOM 662 C CA . LEU A 1 87 ? 8.932 2.231 -13.048 1.00 97.56 87 LEU A CA 1
ATOM 663 C C . LEU A 1 87 ? 9.353 1.962 -11.596 1.00 97.56 87 LEU A C 1
ATOM 665 O O . LEU A 1 87 ? 8.544 2.177 -10.693 1.00 97.56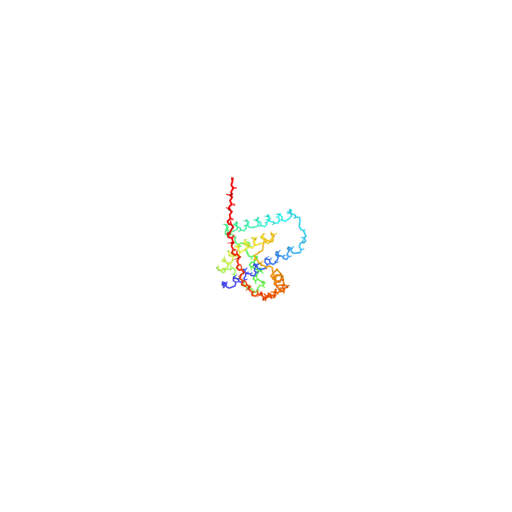 87 LEU A O 1
ATOM 669 N N . THR A 1 88 ? 10.600 1.555 -11.351 1.00 98.00 88 THR A N 1
ATOM 670 C CA . THR A 1 88 ? 11.100 1.300 -9.988 1.00 98.00 88 THR A CA 1
ATOM 671 C C . THR A 1 88 ? 11.083 2.570 -9.132 1.00 98.00 88 THR A C 1
ATOM 673 O O . THR A 1 88 ? 10.547 2.564 -8.022 1.00 98.00 88 THR A O 1
ATOM 676 N N . GLY A 1 89 ? 11.526 3.705 -9.683 1.00 96.81 89 GLY A N 1
ATOM 677 C CA . GLY A 1 89 ? 11.462 5.001 -9.002 1.00 96.81 89 GLY A CA 1
ATOM 678 C C . GLY A 1 89 ? 10.036 5.457 -8.658 1.00 96.81 89 GLY A C 1
ATOM 679 O O . GLY A 1 89 ? 9.814 6.083 -7.619 1.00 96.81 89 GLY A O 1
ATOM 680 N N . LYS A 1 90 ? 9.040 5.132 -9.491 1.00 98.00 90 LYS A N 1
ATOM 681 C CA . LYS A 1 90 ? 7.623 5.391 -9.175 1.00 98.00 90 LYS A CA 1
ATOM 682 C C . LYS A 1 90 ? 7.072 4.409 -8.150 1.00 98.00 90 LYS A C 1
ATOM 684 O O . LYS A 1 90 ? 6.344 4.825 -7.253 1.00 98.00 90 LYS A O 1
ATOM 689 N N . MET A 1 91 ? 7.439 3.135 -8.255 1.00 98.50 91 MET A N 1
ATOM 690 C CA . MET A 1 91 ? 6.983 2.093 -7.342 1.00 98.50 91 MET A CA 1
ATOM 691 C C . MET A 1 91 ? 7.427 2.373 -5.904 1.00 98.50 91 MET A C 1
ATOM 693 O O . MET A 1 91 ? 6.608 2.288 -4.997 1.00 98.50 91 MET A O 1
ATOM 697 N N . ILE A 1 92 ? 8.682 2.774 -5.670 1.00 98.44 92 ILE A N 1
ATOM 698 C CA . ILE A 1 92 ? 9.148 3.035 -4.297 1.00 98.44 92 ILE A CA 1
ATOM 699 C C . ILE A 1 92 ? 8.388 4.194 -3.638 1.00 98.44 92 ILE A C 1
ATOM 701 O O . ILE A 1 92 ? 8.032 4.114 -2.463 1.00 98.44 92 ILE A O 1
ATOM 705 N N . ARG A 1 93 ? 8.064 5.244 -4.407 1.00 98.31 93 ARG A N 1
ATOM 706 C CA . ARG A 1 93 ? 7.236 6.365 -3.933 1.00 98.31 93 ARG A CA 1
ATOM 707 C C . ARG A 1 93 ? 5.821 5.896 -3.610 1.00 98.31 93 ARG A C 1
ATOM 709 O O . ARG A 1 93 ? 5.317 6.194 -2.532 1.00 98.31 93 ARG A O 1
ATOM 716 N N . LEU A 1 94 ? 5.235 5.091 -4.494 1.00 98.62 94 LEU A N 1
ATOM 717 C CA . LEU A 1 94 ? 3.915 4.506 -4.287 1.00 98.62 94 LEU A CA 1
ATOM 718 C C . LEU A 1 94 ? 3.864 3.624 -3.029 1.00 98.62 94 LEU A C 1
ATOM 720 O O . LEU A 1 94 ? 2.920 3.735 -2.257 1.00 98.62 94 LEU A O 1
ATOM 724 N N . ILE A 1 95 ? 4.869 2.781 -2.769 1.00 98.44 95 ILE A N 1
ATOM 725 C CA . ILE A 1 95 ? 4.903 1.933 -1.562 1.00 98.44 95 ILE A CA 1
ATOM 726 C C . ILE A 1 95 ? 4.926 2.792 -0.284 1.00 98.44 95 ILE A C 1
ATOM 728 O O . ILE A 1 95 ? 4.269 2.452 0.703 1.00 98.44 95 ILE A O 1
ATOM 732 N N . ILE A 1 96 ? 5.635 3.926 -0.294 1.00 98.44 96 ILE A N 1
ATOM 733 C CA . ILE A 1 96 ? 5.634 4.874 0.832 1.00 98.44 96 ILE A CA 1
ATOM 734 C C . ILE A 1 96 ? 4.234 5.470 1.036 1.00 98.44 96 ILE A C 1
ATOM 736 O O . ILE A 1 96 ? 3.743 5.479 2.166 1.00 98.44 96 ILE A O 1
ATOM 740 N N . GLU A 1 97 ? 3.575 5.914 -0.036 1.00 98.25 97 GLU A N 1
ATOM 741 C CA . GLU A 1 97 ? 2.204 6.447 0.015 1.00 98.25 97 GLU A CA 1
ATOM 742 C C . GLU A 1 97 ? 1.200 5.392 0.513 1.00 98.25 97 GLU A C 1
ATOM 744 O O . GLU A 1 97 ? 0.373 5.671 1.384 1.00 98.25 97 GLU A O 1
ATOM 749 N N . LEU A 1 98 ? 1.317 4.147 0.045 1.00 98.00 98 LEU A N 1
ATOM 750 C CA . LEU A 1 98 ? 0.494 3.018 0.491 1.00 98.00 98 LEU A CA 1
ATOM 751 C C . LEU A 1 98 ? 0.706 2.697 1.968 1.00 98.00 98 LEU A C 1
ATOM 753 O O . LEU A 1 98 ? -0.230 2.353 2.688 1.00 98.00 98 LEU A O 1
ATOM 757 N N . SER A 1 99 ? 1.928 2.840 2.465 1.00 97.44 99 SER A N 1
ATOM 758 C CA . SER A 1 99 ? 2.187 2.698 3.889 1.00 97.44 99 SER A CA 1
ATOM 759 C C . SER A 1 99 ? 1.470 3.767 4.725 1.00 97.44 99 SER A C 1
ATOM 761 O O . SER A 1 99 ? 0.920 3.474 5.794 1.00 97.44 99 SER A O 1
ATOM 763 N N . GLU A 1 100 ? 1.432 5.014 4.255 1.00 97.19 100 GLU A N 1
ATOM 764 C CA . GLU A 1 100 ? 0.683 6.092 4.912 1.00 97.19 100 GLU A CA 1
ATOM 765 C C . GLU A 1 100 ? -0.832 5.840 4.856 1.00 97.19 100 GLU A C 1
ATOM 767 O O . GLU A 1 100 ? -1.522 5.997 5.870 1.00 97.19 100 GLU A O 1
ATOM 772 N N . GLU A 1 101 ? -1.334 5.345 3.721 1.00 97.38 101 GLU A N 1
ATOM 773 C CA . GLU A 1 101 ? -2.708 4.859 3.550 1.00 97.38 101 GLU A CA 1
ATOM 774 C C . GLU A 1 101 ? -3.059 3.772 4.571 1.00 97.38 101 GLU A C 1
ATOM 776 O O . GLU A 1 101 ? -4.053 3.886 5.295 1.00 97.38 101 GLU A O 1
ATOM 781 N N . LYS A 1 102 ? -2.209 2.749 4.711 1.00 96.06 102 LYS A N 1
ATOM 782 C CA . LYS A 1 102 ? -2.406 1.656 5.671 1.00 96.06 102 LYS A CA 1
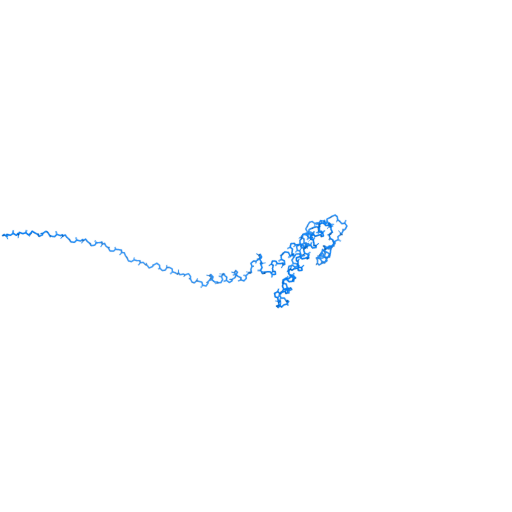ATOM 783 C C . LYS A 1 102 ? -2.470 2.156 7.110 1.00 96.06 102 LYS A C 1
ATOM 785 O O . LYS A 1 102 ? -3.314 1.672 7.867 1.00 96.06 102 LYS A O 1
ATOM 790 N N . VAL A 1 103 ? -1.632 3.126 7.489 1.00 96.94 103 VAL A N 1
ATOM 791 C CA . VAL A 1 103 ? -1.669 3.749 8.825 1.00 96.94 103 VAL A CA 1
ATOM 792 C C . VAL A 1 103 ? -2.967 4.517 9.045 1.00 96.94 103 VAL A C 1
ATOM 794 O O . VAL A 1 103 ? -3.569 4.412 10.115 1.00 96.94 103 VAL A O 1
ATOM 797 N N . ARG A 1 104 ? -3.416 5.282 8.049 1.00 97.25 104 ARG A N 1
ATOM 798 C CA . ARG A 1 104 ? -4.654 6.057 8.137 1.00 97.25 104 ARG A CA 1
ATOM 799 C C . ARG A 1 104 ? -5.869 5.135 8.308 1.00 97.25 104 ARG A C 1
ATOM 801 O O . ARG A 1 104 ? -6.634 5.318 9.255 1.00 97.25 104 ARG A O 1
ATOM 808 N N . ARG A 1 105 ? -5.962 4.069 7.505 1.00 95.88 105 ARG A N 1
ATOM 809 C CA . ARG A 1 105 ? -7.012 3.040 7.633 1.00 95.88 105 ARG A CA 1
ATOM 810 C C . ARG A 1 105 ? -6.930 2.263 8.946 1.00 95.88 105 ARG A C 1
ATOM 812 O O . ARG A 1 105 ? -7.959 1.970 9.545 1.00 95.88 105 ARG A O 1
ATOM 819 N N . ALA A 1 106 ? -5.728 1.975 9.453 1.00 94.25 106 ALA A N 1
ATOM 820 C CA . ALA A 1 106 ? -5.554 1.341 10.765 1.00 94.25 106 ALA A CA 1
ATOM 821 C C . ALA A 1 106 ? -6.096 2.202 11.923 1.00 94.25 106 ALA A C 1
ATOM 823 O O . ALA A 1 106 ? -6.488 1.663 12.954 1.00 94.25 106 ALA A O 1
ATOM 824 N N . LYS A 1 107 ? -6.159 3.526 11.738 1.00 94.94 107 LYS A N 1
ATOM 825 C CA . LYS A 1 107 ? -6.780 4.485 12.665 1.00 94.94 107 LYS A CA 1
ATOM 826 C C . LYS A 1 107 ? -8.254 4.769 12.348 1.00 94.94 107 LYS A C 1
ATOM 828 O O . LYS A 1 107 ? -8.808 5.724 12.881 1.00 94.94 107 LYS A O 1
ATOM 833 N N . ALA A 1 108 ? -8.873 3.958 11.489 1.00 94.31 108 ALA A N 1
ATOM 834 C CA . ALA A 1 108 ? -10.246 4.113 11.014 1.00 94.31 108 ALA A CA 1
ATOM 835 C C . ALA A 1 108 ? -10.530 5.451 10.300 1.00 94.31 108 ALA A C 1
ATOM 837 O O . ALA A 1 108 ? -11.660 5.932 10.297 1.00 94.31 108 ALA A O 1
ATOM 838 N N . ILE A 1 109 ? -9.511 6.052 9.682 1.00 95.81 109 ILE A N 1
ATOM 839 C CA . ILE A 1 109 ? -9.671 7.243 8.850 1.00 95.81 109 ILE A CA 1
ATOM 840 C C . ILE A 1 109 ? -9.723 6.774 7.390 1.00 95.81 109 ILE A C 1
ATOM 842 O O . ILE A 1 109 ? -8.749 6.228 6.870 1.00 95.81 109 ILE A O 1
ATOM 846 N N . PHE A 1 110 ? -10.861 6.983 6.732 1.00 93.75 110 PHE A N 1
ATOM 847 C CA . PHE A 1 110 ? -11.099 6.580 5.345 1.00 93.75 110 PHE A CA 1
ATOM 848 C C . PHE A 1 110 ? -11.452 7.803 4.503 1.00 93.75 110 PHE A C 1
ATOM 850 O O . PHE A 1 110 ? -12.184 8.680 4.958 1.00 93.75 110 PHE A O 1
ATOM 857 N N . THR A 1 111 ? -10.920 7.861 3.283 1.00 91.31 111 THR A N 1
ATOM 858 C CA . THR A 1 111 ? -11.270 8.905 2.307 1.00 91.31 111 THR A CA 1
ATOM 859 C C . THR A 1 111 ? -12.573 8.568 1.582 1.00 91.31 111 THR A C 1
ATOM 861 O O . THR A 1 111 ? -13.307 9.461 1.168 1.00 91.31 111 THR A O 1
ATOM 864 N N . GLU A 1 112 ? -12.873 7.275 1.432 1.00 89.62 112 GLU A N 1
ATOM 865 C CA . GLU A 1 112 ? -14.121 6.812 0.837 1.00 89.62 112 GLU A CA 1
ATOM 866 C C . GLU A 1 112 ? -15.279 6.882 1.837 1.00 89.62 112 GLU A C 1
ATOM 868 O O . GLU A 1 112 ? -15.142 6.521 3.008 1.00 89.62 112 GLU A O 1
ATOM 873 N N . ASN A 1 113 ? -16.457 7.261 1.343 1.00 89.31 113 ASN A N 1
ATOM 874 C CA . ASN A 1 113 ? -17.696 7.116 2.096 1.00 89.31 113 ASN A CA 1
ATOM 875 C C . ASN A 1 113 ? -18.201 5.673 2.013 1.00 89.31 113 ASN A C 1
ATOM 877 O O . ASN A 1 113 ? -18.174 5.050 0.952 1.00 89.31 113 ASN A O 1
ATOM 881 N N . GLN A 1 114 ? -18.739 5.165 3.122 1.00 90.62 114 GLN A N 1
ATOM 882 C CA . GLN A 1 114 ? -19.435 3.881 3.123 1.00 90.62 114 GLN A CA 1
ATOM 883 C C . GLN A 1 114 ? -20.795 4.016 2.416 1.00 90.62 11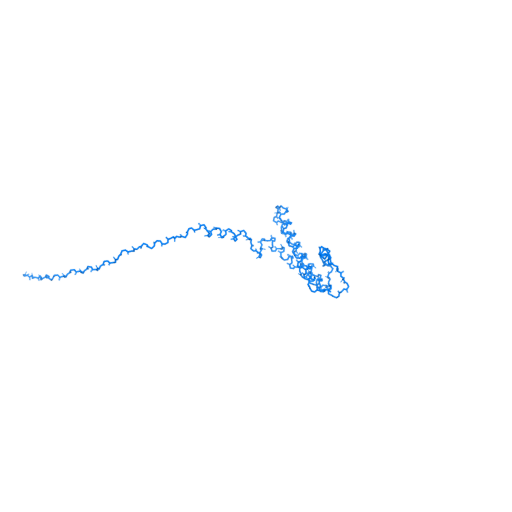4 GLN A C 1
ATOM 885 O O . GLN A 1 114 ? -21.574 4.905 2.779 1.00 90.62 114 GLN A O 1
ATOM 890 N N . PRO A 1 115 ? -21.139 3.122 1.468 1.00 92.62 115 PRO A N 1
ATOM 891 C CA . PRO A 1 115 ? -22.389 3.218 0.705 1.00 92.62 115 PRO A CA 1
ATOM 892 C C . PRO A 1 115 ? -23.636 3.042 1.588 1.00 92.62 115 PRO A C 1
ATOM 894 O O . PRO A 1 115 ? -24.713 3.554 1.281 1.00 92.62 115 PRO A O 1
ATOM 897 N N . TYR A 1 116 ? -23.487 2.355 2.721 1.00 94.62 116 TYR A N 1
ATOM 898 C CA . TYR A 1 116 ? -24.573 2.091 3.662 1.00 94.62 116 TYR A CA 1
ATOM 899 C C . TYR A 1 116 ? -25.045 3.347 4.395 1.00 94.62 116 TYR A C 1
ATOM 901 O O . TYR A 1 116 ? -26.233 3.474 4.676 1.00 94.62 116 TYR A O 1
ATOM 909 N N . LEU A 1 117 ? -24.145 4.300 4.664 1.00 91.81 117 LEU A N 1
ATOM 910 C CA . LEU A 1 117 ? -24.533 5.558 5.300 1.00 91.81 117 LEU A CA 1
ATOM 911 C C . LEU A 1 117 ? -25.421 6.378 4.361 1.00 91.81 117 LEU A C 1
ATOM 913 O O . LEU A 1 117 ? -26.468 6.866 4.776 1.00 91.81 117 LEU A O 1
ATOM 917 N N . SER A 1 118 ? -25.038 6.488 3.085 1.00 91.44 118 SER A N 1
ATOM 918 C CA . SER A 1 118 ? -25.859 7.181 2.089 1.00 91.44 118 SER A CA 1
ATOM 919 C C . SER A 1 118 ? -27.214 6.504 1.879 1.00 91.44 118 SER A C 1
ATOM 921 O O . SER A 1 118 ? -28.219 7.203 1.783 1.00 91.44 118 SER A O 1
ATOM 923 N N . ALA A 1 119 ? -27.261 5.168 1.863 1.00 93.62 119 ALA A N 1
ATOM 924 C CA . ALA A 1 119 ? -28.512 4.422 1.739 1.00 93.62 119 ALA A CA 1
ATOM 925 C C . ALA A 1 119 ? -29.449 4.680 2.933 1.00 93.62 119 ALA A C 1
ATOM 927 O O . ALA A 1 119 ? -30.598 5.069 2.737 1.00 93.62 119 ALA A O 1
ATOM 928 N N . ALA A 1 120 ? -28.932 4.584 4.162 1.00 94.00 120 ALA A N 1
ATOM 929 C CA . ALA A 1 120 ? -29.708 4.835 5.376 1.00 94.00 120 ALA A CA 1
ATOM 930 C C . ALA A 1 120 ? -30.250 6.276 5.448 1.00 94.00 120 ALA A C 1
ATOM 932 O O . ALA A 1 120 ? -31.382 6.509 5.874 1.00 94.00 120 ALA A O 1
ATOM 933 N N . LEU A 1 121 ? -29.463 7.264 5.008 1.00 93.12 121 LEU A N 1
ATOM 934 C CA . LEU A 1 121 ? -29.908 8.660 4.958 1.00 93.12 121 LEU A CA 1
ATOM 935 C C . LEU A 1 121 ? -31.030 8.883 3.936 1.00 93.12 121 LEU A C 1
ATOM 937 O O . LEU A 1 121 ? -31.911 9.708 4.180 1.00 93.12 121 LEU A O 1
ATOM 941 N N . LEU A 1 122 ? -31.005 8.164 2.812 1.00 92.88 122 LEU A N 1
ATOM 942 C CA . LEU A 1 122 ? -32.035 8.248 1.778 1.00 92.88 122 LEU A CA 1
ATOM 943 C C . LEU A 1 122 ? -33.349 7.590 2.234 1.00 92.88 122 LEU A C 1
ATOM 945 O O . LEU A 1 122 ? -34.419 8.166 2.042 1.00 92.88 122 LEU A O 1
ATOM 949 N N . GLU A 1 123 ? -33.276 6.447 2.921 1.00 91.56 123 GLU A N 1
ATOM 950 C CA . GLU A 1 123 ? -34.440 5.781 3.533 1.00 91.56 123 GLU A CA 1
ATOM 951 C C . GLU A 1 123 ? -35.105 6.635 4.623 1.00 91.56 123 GLU A C 1
ATOM 953 O O . GLU A 1 123 ? -36.335 6.749 4.673 1.00 91.56 123 GLU A O 1
ATOM 958 N N . ASN A 1 124 ? -34.305 7.303 5.462 1.00 87.44 124 ASN A N 1
ATOM 959 C CA . ASN A 1 124 ? -34.830 8.217 6.476 1.00 87.44 124 ASN A CA 1
ATOM 960 C C . ASN A 1 124 ? -35.579 9.401 5.850 1.00 87.44 124 ASN A C 1
ATOM 962 O O . ASN A 1 124 ? -36.628 9.787 6.356 1.00 87.44 124 ASN A O 1
ATOM 966 N N . GLN A 1 125 ? -35.088 9.962 4.739 1.00 83.62 125 GLN A N 1
ATOM 967 C CA . GLN A 1 125 ? -35.766 11.064 4.041 1.00 83.62 125 GLN A CA 1
ATOM 968 C C . GLN A 1 125 ? -37.105 10.636 3.430 1.00 83.62 125 GLN A C 1
ATOM 970 O O . GLN A 1 125 ? -38.068 11.397 3.490 1.00 83.62 125 GLN A O 1
ATOM 975 N N . ALA A 1 126 ? -37.189 9.415 2.895 1.00 73.50 126 ALA A N 1
ATOM 976 C CA . ALA A 1 126 ? -38.429 8.863 2.347 1.00 73.50 126 ALA A CA 1
ATOM 977 C C . ALA A 1 126 ? -39.490 8.552 3.423 1.00 73.50 126 ALA A C 1
ATOM 979 O O . ALA A 1 126 ? -40.673 8.445 3.106 1.00 73.50 126 ALA A O 1
ATOM 980 N N . SER A 1 127 ? -39.079 8.422 4.688 1.00 61.97 127 SER A N 1
ATOM 981 C CA . SER A 1 127 ? -39.958 8.064 5.810 1.00 61.97 127 SER A CA 1
ATOM 982 C C . SER A 1 127 ? -40.622 9.263 6.501 1.00 61.97 127 SER A C 1
ATOM 984 O O . SER A 1 127 ? -41.454 9.064 7.387 1.00 61.97 127 SER A O 1
ATOM 986 N N . TYR A 1 128 ? -40.303 10.505 6.117 1.00 57.16 128 TYR A N 1
ATOM 987 C CA . TYR A 1 128 ? -41.037 11.675 6.604 1.00 57.16 128 TYR A CA 1
ATOM 988 C C . TYR A 1 128 ? -42.287 11.898 5.741 1.00 57.16 128 TYR A C 1
ATOM 990 O O . TYR A 1 128 ? -42.145 12.242 4.564 1.00 57.16 128 TYR A O 1
ATOM 998 N N . PRO A 1 129 ? -43.515 11.764 6.283 1.00 55.81 129 PRO A N 1
ATOM 999 C CA . PRO A 1 129 ? -44.683 12.263 5.580 1.00 55.81 129 PRO A CA 1
ATOM 1000 C C . PRO A 1 129 ? -44.507 13.772 5.424 1.00 55.81 129 PRO A C 1
ATOM 1002 O O . PRO A 1 129 ? -44.272 14.489 6.400 1.00 55.81 129 PRO A O 1
ATOM 1005 N N . THR A 1 130 ? -44.586 14.255 4.187 1.00 57.25 130 THR A N 1
ATOM 1006 C CA . THR A 1 130 ? -44.704 15.684 3.910 1.00 57.25 130 THR A CA 1
ATOM 1007 C C . THR A 1 130 ? -45.889 16.188 4.735 1.00 57.25 130 THR A C 1
ATOM 1009 O O . THR A 1 130 ? -46.987 15.656 4.556 1.00 57.25 130 THR A O 1
ATOM 1012 N N . PRO A 1 131 ? -45.727 17.141 5.671 1.00 54.88 131 PRO A N 1
ATOM 1013 C CA . PRO A 1 131 ? -46.891 17.747 6.282 1.00 54.88 131 PRO A CA 1
ATOM 1014 C C . PRO A 1 131 ? -47.643 18.445 5.151 1.00 54.88 131 PRO A C 1
ATOM 1016 O O . PRO A 1 131 ? -47.162 19.438 4.602 1.00 54.88 131 PRO A O 1
ATOM 1019 N N . GLU A 1 132 ? -48.797 17.903 4.764 1.00 53.00 132 GLU A N 1
ATOM 1020 C CA . GLU A 1 132 ? -49.787 18.660 4.015 1.00 53.00 132 GLU A CA 1
ATOM 1021 C C . GLU A 1 132 ? -50.110 19.881 4.873 1.00 53.00 132 GLU A C 1
ATOM 1023 O O . GLU A 1 132 ? -50.833 19.806 5.870 1.00 53.00 132 GLU A O 1
ATOM 1028 N N . VAL A 1 133 ? -49.509 21.016 4.523 1.00 56.72 133 VAL A N 1
ATOM 1029 C CA . VAL A 1 133 ? -49.891 22.314 5.059 1.00 56.72 133 VAL A CA 1
ATOM 1030 C C . VAL A 1 133 ? -51.298 22.571 4.534 1.00 56.72 133 VAL A C 1
ATOM 1032 O O . VAL A 1 133 ? -51.495 23.170 3.480 1.00 56.72 133 VAL A O 1
ATOM 1035 N N . SER A 1 134 ? -52.294 22.071 5.262 1.00 53.31 134 SER A N 1
ATOM 1036 C CA . SER A 1 134 ? -53.672 22.509 5.124 1.00 53.31 134 SER A CA 1
ATOM 1037 C C . SER A 1 134 ? -53.691 23.988 5.492 1.00 53.31 134 SER A C 1
ATOM 1039 O O . SER A 1 134 ? -53.657 24.352 6.669 1.00 53.31 134 SER A O 1
ATOM 1041 N N . LEU A 1 135 ? -53.687 24.850 4.475 1.00 53.19 135 LEU A N 1
ATOM 1042 C CA . LEU A 1 135 ? -53.991 26.268 4.615 1.00 53.19 135 LEU A CA 1
ATOM 1043 C C . LEU A 1 135 ? -55.431 26.374 5.124 1.00 53.19 135 LEU A C 1
ATOM 1045 O O . LEU A 1 135 ? -56.384 26.414 4.351 1.00 53.19 135 LEU A O 1
ATOM 1049 N N . SER A 1 136 ? -55.581 26.367 6.447 1.00 52.84 136 SER A N 1
ATOM 1050 C CA . SER A 1 136 ? -56.825 26.712 7.116 1.00 52.84 136 SER A CA 1
ATOM 1051 C C . SER A 1 136 ? -57.155 28.155 6.751 1.00 52.84 136 SER A C 1
ATOM 1053 O O . SER A 1 136 ? -56.455 29.092 7.142 1.00 52.84 136 SER A O 1
ATOM 1055 N N . THR A 1 137 ? -58.187 28.320 5.931 1.00 56.34 137 THR A N 1
ATOM 1056 C CA . THR A 1 137 ? -58.749 29.603 5.524 1.00 56.34 137 THR A CA 1
ATOM 1057 C C . THR A 1 137 ? -59.155 30.376 6.779 1.00 56.34 137 THR A C 1
ATOM 1059 O O . THR A 1 137 ? -60.163 30.070 7.415 1.00 56.34 137 THR A O 1
ATOM 1062 N N . ALA A 1 138 ? -58.353 31.366 7.168 1.00 55.34 138 ALA A N 1
ATOM 1063 C CA . ALA A 1 138 ? -58.692 32.262 8.263 1.00 55.34 138 ALA A CA 1
ATOM 1064 C C . ALA A 1 138 ? -59.963 33.064 7.903 1.00 55.34 138 ALA A C 1
ATOM 1066 O O . ALA A 1 138 ? -60.060 33.572 6.781 1.00 55.34 138 ALA A O 1
ATOM 1067 N N . PRO A 1 139 ? -60.943 33.202 8.815 1.00 56.06 139 PRO A N 1
ATOM 1068 C CA . PRO A 1 139 ? -62.122 34.022 8.569 1.00 56.06 139 PRO A CA 1
ATOM 1069 C C . PRO A 1 139 ? -61.751 35.514 8.537 1.00 56.06 139 PRO A C 1
ATOM 1071 O O . PRO A 1 139 ? -60.878 35.973 9.274 1.00 56.06 139 PRO A O 1
ATOM 1074 N N . ALA A 1 140 ? -62.424 36.261 7.658 1.00 65.56 140 ALA A N 1
ATOM 1075 C CA . ALA A 1 140 ? -62.175 37.674 7.385 1.00 65.56 140 ALA A CA 1
ATOM 1076 C C . ALA A 1 140 ? -62.268 38.572 8.645 1.00 65.56 140 ALA A C 1
ATOM 1078 O O . ALA A 1 140 ? -63.117 38.335 9.510 1.00 65.56 140 ALA A O 1
ATOM 1079 N N . PRO A 1 141 ? -61.446 39.634 8.747 1.00 65.00 141 PRO A N 1
ATOM 1080 C CA . PRO A 1 141 ? -61.460 40.552 9.885 1.00 65.00 141 PRO A CA 1
ATOM 1081 C C . PRO A 1 141 ? -62.736 41.410 9.916 1.00 65.00 141 PRO A C 1
ATOM 1083 O O . PRO A 1 141 ? -63.109 42.032 8.921 1.00 65.00 141 PRO A O 1
ATOM 1086 N N . GLN A 1 142 ? -63.393 41.469 11.079 1.00 63.97 142 GLN A N 1
ATOM 1087 C CA . GLN A 1 142 ? -64.525 42.368 11.329 1.00 63.97 142 GLN A CA 1
ATOM 1088 C C . GLN A 1 142 ? -64.057 43.829 11.501 1.00 63.97 142 GLN A C 1
ATOM 1090 O O . GLN A 1 142 ? -62.983 44.064 12.061 1.00 63.97 142 GLN A O 1
ATOM 1095 N N . PRO A 1 143 ? -64.851 44.823 11.056 1.00 71.31 143 PRO A N 1
ATOM 1096 C CA . PRO A 1 143 ? -64.505 46.237 11.175 1.00 71.31 143 PRO A CA 1
ATOM 1097 C C . PRO A 1 143 ? -64.580 46.757 12.629 1.00 71.31 143 PRO A C 1
ATOM 1099 O O . PRO A 1 143 ? -65.397 46.278 13.419 1.00 71.31 143 PRO A O 1
ATOM 1102 N N . PRO A 1 144 ? -63.754 47.759 12.993 1.00 70.88 144 PRO A N 1
ATOM 1103 C CA . PRO A 1 144 ? -63.634 48.259 14.362 1.00 70.88 144 PRO A CA 1
ATOM 1104 C C . PRO A 1 144 ? -64.847 49.088 14.820 1.00 70.88 144 PRO A C 1
ATOM 1106 O O . PRO A 1 144 ? -65.327 49.979 14.121 1.00 70.88 144 PRO A O 1
ATOM 1109 N N . ILE A 1 145 ? -65.293 48.820 16.050 1.00 71.31 145 ILE A N 1
ATOM 1110 C CA . ILE A 1 145 ? -66.357 49.541 16.762 1.00 71.31 145 ILE A CA 1
ATOM 1111 C C . ILE A 1 145 ? -65.792 50.856 17.333 1.00 71.31 145 ILE A C 1
ATOM 1113 O O . ILE A 1 145 ? -64.790 50.851 18.049 1.00 71.31 145 ILE A O 1
ATOM 1117 N N . ALA A 1 146 ? -66.437 51.986 17.028 1.00 70.62 146 ALA A N 1
ATOM 1118 C CA . ALA A 1 146 ? -66.046 53.318 17.498 1.00 70.62 146 ALA A CA 1
ATOM 1119 C C . ALA A 1 146 ? -66.410 53.565 18.985 1.00 70.62 146 ALA A C 1
ATOM 1121 O O . ALA A 1 146 ? -67.460 53.107 19.443 1.00 70.62 146 ALA A O 1
ATOM 1122 N N . PRO A 1 147 ? -65.593 54.319 19.749 1.00 71.50 147 PRO A N 1
ATOM 1123 C CA . PRO A 1 147 ? -65.841 54.589 21.166 1.00 71.50 147 PRO A CA 1
ATOM 1124 C C . PRO A 1 147 ? -66.898 55.694 21.407 1.00 71.50 147 PRO A C 1
ATOM 1126 O O . PRO A 1 147 ? -66.985 56.651 20.634 1.00 71.50 147 PRO A O 1
ATOM 1129 N N . PRO A 1 148 ? -67.676 55.623 22.509 1.00 66.38 148 PRO A N 1
ATOM 1130 C CA . PRO A 1 148 ? -68.726 56.596 22.819 1.00 66.38 148 PRO A CA 1
ATOM 1131 C C . PRO A 1 148 ? -68.191 57.937 23.358 1.00 66.38 148 PRO A C 1
ATOM 1133 O O . PRO A 1 148 ? -67.253 58.004 24.155 1.00 66.38 148 PRO A O 1
ATOM 1136 N N . ALA A 1 149 ? -68.848 59.024 22.940 1.00 65.06 149 ALA A N 1
ATOM 1137 C CA . ALA A 1 149 ? -68.513 60.409 23.266 1.00 65.06 149 ALA A CA 1
ATOM 1138 C C . ALA A 1 149 ? -68.781 60.781 24.742 1.00 65.06 149 ALA A C 1
ATOM 1140 O O . ALA A 1 149 ? -69.832 60.486 25.311 1.00 65.06 149 ALA A O 1
ATOM 1141 N N . LYS A 1 150 ? -67.832 61.506 25.353 1.00 58.66 150 LYS A N 1
ATOM 1142 C CA . LYS A 1 150 ? -67.895 61.989 26.743 1.00 58.66 150 LYS A CA 1
ATOM 1143 C C . LYS A 1 150 ? -68.880 63.162 26.884 1.00 58.66 150 LYS A C 1
ATOM 1145 O O . LYS A 1 150 ? -68.662 64.238 26.330 1.00 58.66 150 LYS A O 1
ATOM 1150 N N . ARG A 1 151 ? -69.934 62.983 27.688 1.00 57.91 151 ARG A N 1
ATOM 1151 C CA . ARG A 1 151 ? -70.847 64.052 28.136 1.00 57.91 151 ARG A CA 1
ATOM 1152 C C . ARG A 1 151 ? -70.184 64.894 29.235 1.00 57.91 151 ARG A C 1
ATOM 1154 O O . ARG A 1 151 ? -69.738 64.361 30.246 1.00 57.91 151 ARG A O 1
ATOM 1161 N N . LYS A 1 152 ? -70.148 66.217 29.050 1.00 54.16 152 LYS A N 1
ATOM 1162 C CA . LYS A 1 152 ? -69.699 67.192 30.058 1.00 54.16 152 LYS A CA 1
ATOM 1163 C C . LYS A 1 152 ? -70.768 67.327 31.153 1.00 54.16 152 LYS A C 1
ATOM 1165 O O . LYS A 1 152 ? -71.926 67.607 30.847 1.00 54.16 152 LYS A O 1
ATOM 1170 N N . HIS A 1 153 ? -70.391 67.162 32.419 1.00 54.44 153 HIS A N 1
ATOM 1171 C CA . HIS A 1 153 ? -71.227 67.534 33.562 1.00 54.44 153 HIS A CA 1
ATOM 1172 C C . HIS A 1 153 ? -70.658 68.774 34.249 1.00 54.44 153 HIS A C 1
ATOM 1174 O O . HIS A 1 153 ? -69.564 68.762 34.805 1.00 54.44 153 HIS A O 1
ATOM 1180 N N . SER A 1 154 ? -71.441 69.848 34.158 1.00 48.72 154 SER A N 1
ATOM 1181 C CA . SER A 1 154 ? -71.317 71.089 34.914 1.00 48.72 154 SER A CA 1
ATOM 1182 C C . SER A 1 154 ? -71.534 70.803 36.402 1.00 48.72 154 SER A C 1
ATOM 1184 O O . SER A 1 154 ? -72.564 70.239 36.774 1.00 48.72 154 SER A O 1
ATOM 1186 N N . ARG A 1 155 ? -70.579 71.186 37.257 1.00 57.22 155 ARG A N 1
ATOM 1187 C CA . ARG A 1 155 ? -70.784 71.273 38.708 1.00 57.22 155 ARG A CA 1
ATOM 1188 C C . ARG A 1 155 ? -70.856 72.743 39.102 1.00 57.22 155 ARG A C 1
ATOM 1190 O O . ARG A 1 155 ? -69.882 73.478 39.004 1.00 57.22 155 ARG A O 1
ATOM 1197 N N . ARG A 1 156 ? -72.049 73.127 39.545 1.00 49.94 156 ARG A N 1
ATOM 1198 C CA . ARG A 1 156 ? -72.389 74.366 40.238 1.00 49.94 156 ARG A CA 1
ATOM 1199 C C . ARG A 1 156 ? -72.275 74.067 41.734 1.00 49.94 156 ARG A C 1
ATOM 1201 O O . ARG A 1 156 ? -72.968 73.172 42.209 1.00 49.94 156 ARG A O 1
ATOM 1208 N N . THR A 1 157 ? -71.431 74.784 42.466 1.00 58.88 157 THR A N 1
ATOM 1209 C CA . THR A 1 157 ? -71.441 74.782 43.937 1.00 58.88 157 THR A CA 1
ATOM 1210 C C . THR A 1 157 ? -71.721 76.194 44.432 1.00 58.88 157 THR A C 1
ATOM 1212 O O . THR A 1 157 ? -71.114 77.158 43.975 1.00 58.88 157 THR A O 1
ATOM 1215 N N . TYR A 1 158 ? -72.712 76.275 45.314 1.00 43.16 158 TYR A N 1
ATOM 1216 C CA . TYR A 1 158 ? -73.140 77.436 46.087 1.00 43.16 158 TYR A CA 1
ATOM 1217 C C . TYR A 1 158 ? -72.664 77.246 47.535 1.00 43.16 158 TYR A C 1
ATOM 1219 O O . TYR A 1 158 ? -72.642 76.102 47.994 1.00 43.16 158 TYR A O 1
ATOM 1227 N N . ARG A 1 159 ? -72.476 78.385 48.216 1.00 51.44 159 ARG A N 1
ATOM 1228 C CA . ARG A 1 159 ? -72.172 78.623 49.641 1.00 51.44 159 ARG A CA 1
ATOM 1229 C C . ARG A 1 159 ? -70.716 78.533 50.072 1.00 51.44 159 ARG A C 1
ATOM 1231 O O . ARG A 1 159 ? -70.107 77.457 49.928 1.00 51.44 159 ARG A O 1
#

pLDDT: mean 88.02, std 15.61, range [43.16, 98.62]